Protein AF-A0A170WK73-F1 (afdb_monomer)

Foldseek 3Di:
DVVVVVVVLVVVLVVVCVPPLQVVLLCVLLVLLLVLLVLVLLVLLVCVLVLLVVLVHPDHSVVRSVVLVVLLVVLLVVLVVCCVPVPQPVLQVVLVVLSVVLVVQLVVVVVVVVVVPPCVVCSCSNVCSSSSNSSSCSNHSVCSSVVSLVVSHDPSCSVVSVVVSVVSSVVSNVD

Sequence (175 aa):
NEMNKDDGSKSSFARSLLKRNSLLSLTICLGLMTFQQLSGINIIIFYTGDLFKSAGSTLSPALATILVGTAQVVATLVSGVLIDKSGRKILLQTSALVMSLCLFLLGWYFYMQQKGSDLLAITLLPLVSVVLYIVVFAIGFGPIPWMMSGEILPPEIKGVGTGIAVALNWFLAFT

Secondary structure (DSSP, 8-state):
--HHHHHHHHHHHHHHHSSHHHHHHHHHHHHHHHHHHHTTHHHHHHTHHHHHHHTT--S-HHHHHHHHHHHHHHHHHHHHHHHHHH-HHHHHHHHHHHHHHHHHHHHHHHHHHHTT---GGGTHHHHHHHHHHHHHHHHTTTHHHHHHHHHHS-HHHHHHHHHHHHHHHHHHH--

Mean predicted aligned error: 8.51 Å

Organism: Triatoma infestans (NCBI:txid30076)

InterPro domains:
  IPR003663 Sugar/inositol transporter [PR00171] (36-46)
  IPR003663 Sugar/inositol transporter [PR00171] (127-148)
  IPR003663 Sugar/inositol transporter [PR00171] (150-162)
  IPR005828 Major facilitator, sugar transporter-like [PF00083] (5-174)
  IPR020846 Major facilitator superfamily domain [PS50850] (1-175)
  IPR036259 MFS transporter superfamily [G3DSA:1.20.1250.20] (3-175)
  IPR036259 MFS transporter superfamily [SSF103473] (15-174)
  IPR050549 Major Facilitator Superfamily Trehalose Transporter [PTHR48021] (7-174)

pLDDT: mean 80.41, std 10.81, range [43.22, 93.06]

R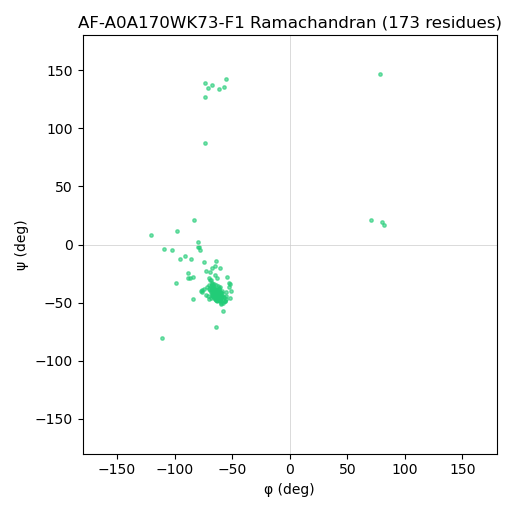adius of gyration: 20.74 Å; Cα contacts (8 Å, |Δi|>4): 142; chains: 1; bounding box: 48×39×63 Å

Structure (mmCIF, N/CA/C/O backbone):
data_AF-A0A170WK73-F1
#
_entry.id   AF-A0A170WK73-F1
#
loop_
_atom_site.group_PDB
_atom_site.id
_atom_site.type_symbol
_atom_site.label_atom_id
_atom_site.label_alt_id
_atom_site.label_comp_id
_atom_site.label_asym_id
_atom_site.label_entity_id
_atom_site.label_seq_id
_atom_site.pdbx_PDB_ins_code
_atom_site.Cartn_x
_atom_site.Cartn_y
_atom_site.Cartn_z
_atom_site.occupancy
_atom_site.B_iso_or_equiv
_atom_site.auth_seq_id
_atom_site.auth_comp_id
_atom_site.auth_asym_id
_atom_site.auth_atom_id
_atom_site.pdbx_PDB_model_num
ATOM 1 N N . ASN A 1 1 ? -21.143 27.746 34.674 1.00 47.62 1 ASN A N 1
ATOM 2 C CA . ASN A 1 1 ? -21.152 26.263 34.746 1.00 47.62 1 ASN A CA 1
ATOM 3 C C . ASN A 1 1 ? -20.869 25.555 33.416 1.00 47.62 1 ASN A C 1
ATOM 5 O O . ASN A 1 1 ? -21.021 24.342 33.357 1.00 47.62 1 ASN A O 1
ATOM 9 N N . GLU A 1 2 ? -20.380 26.244 32.378 1.00 44.56 2 GLU A N 1
ATOM 10 C CA . GLU A 1 2 ? -20.018 25.612 31.094 1.00 44.56 2 GLU A CA 1
ATOM 11 C C . GLU A 1 2 ? -18.562 25.107 31.055 1.00 44.56 2 GLU A C 1
ATOM 13 O O . GLU A 1 2 ? -18.285 24.113 30.392 1.00 44.56 2 GLU A O 1
ATOM 18 N N . MET A 1 3 ? -17.657 25.680 31.862 1.00 43.22 3 MET A N 1
ATOM 19 C CA . MET A 1 3 ? -16.248 25.245 31.945 1.00 43.22 3 MET A CA 1
ATOM 20 C C . MET A 1 3 ? -16.038 23.847 32.557 1.00 43.22 3 MET A C 1
ATOM 22 O O . MET A 1 3 ? -15.015 23.231 32.306 1.00 43.22 3 MET A O 1
ATOM 26 N N . ASN A 1 4 ? -17.000 23.302 33.312 1.00 44.94 4 ASN A N 1
ATOM 27 C CA . ASN A 1 4 ? -16.844 21.991 33.969 1.00 44.94 4 ASN A CA 1
ATOM 28 C C . ASN A 1 4 ? -17.337 20.809 33.101 1.00 44.94 4 ASN A C 1
ATOM 30 O O . ASN A 1 4 ? -17.121 19.648 33.437 1.00 44.94 4 ASN A O 1
ATOM 34 N N . LYS A 1 5 ? -18.018 21.089 31.976 1.00 48.75 5 LYS A N 1
ATOM 35 C CA . LYS A 1 5 ? -18.498 20.060 31.032 1.00 48.75 5 LYS A CA 1
ATOM 36 C C . LYS A 1 5 ? -17.428 19.678 29.999 1.00 48.75 5 LYS A C 1
ATOM 38 O O . LYS A 1 5 ? -17.409 18.536 29.542 1.00 48.75 5 LYS A O 1
ATOM 43 N N . ASP A 1 6 ? -16.533 20.609 29.669 1.00 51.00 6 ASP A N 1
ATOM 44 C CA . ASP A 1 6 ? -15.468 20.421 28.676 1.00 51.00 6 ASP A CA 1
ATOM 45 C C . ASP A 1 6 ? -14.303 19.566 29.220 1.00 51.00 6 ASP A C 1
ATOM 47 O O . ASP A 1 6 ? -13.845 18.644 28.546 1.00 51.00 6 ASP A O 1
ATOM 51 N N . ASP A 1 7 ? -13.908 19.748 30.486 1.00 52.16 7 ASP A N 1
ATOM 52 C CA . ASP A 1 7 ? -12.844 18.944 31.120 1.00 52.16 7 ASP A CA 1
ATOM 53 C C . ASP A 1 7 ? -13.239 17.470 31.334 1.00 52.16 7 ASP A C 1
ATOM 55 O O . ASP A 1 7 ? -12.422 16.552 31.179 1.00 52.16 7 ASP A O 1
ATOM 59 N N . GLY A 1 8 ? -14.519 17.202 31.612 1.00 52.41 8 GLY A N 1
ATOM 60 C CA . GLY A 1 8 ? -15.056 15.838 31.675 1.00 52.41 8 GLY A CA 1
ATOM 61 C C . GLY A 1 8 ? -15.064 15.138 30.309 1.00 52.41 8 GLY A C 1
ATOM 62 O O . GLY A 1 8 ? -14.734 13.955 30.212 1.00 52.41 8 GLY A O 1
ATOM 63 N N . SER A 1 9 ? -15.374 15.878 29.239 1.00 56.62 9 SER A N 1
ATOM 64 C CA . SER A 1 9 ? -15.376 15.372 27.860 1.00 56.62 9 SER A CA 1
ATOM 65 C C . SER A 1 9 ? -13.957 15.095 27.352 1.00 56.62 9 SER A C 1
ATOM 67 O O . SER A 1 9 ? -13.675 14.002 26.858 1.00 56.62 9 SER A O 1
ATOM 69 N N . LYS A 1 10 ? -13.024 16.034 27.561 1.00 55.56 10 LYS A N 1
ATOM 70 C CA . LYS A 1 10 ? -11.614 15.907 27.155 1.00 55.56 10 LYS A CA 1
ATOM 71 C C . LYS A 1 10 ? -10.882 14.800 27.910 1.00 55.56 10 LYS A C 1
ATOM 73 O O . LYS A 1 10 ? -10.132 14.044 27.295 1.00 55.56 10 LYS A O 1
ATOM 78 N N . SER A 1 11 ? -11.124 14.647 29.214 1.00 60.69 11 SER A N 1
ATOM 79 C CA . SER A 1 11 ? -10.521 13.561 30.000 1.00 60.69 11 SER A CA 1
ATOM 80 C C . SER A 1 11 ? -11.096 12.184 29.643 1.00 60.69 11 SER A C 1
ATOM 82 O O . SER A 1 11 ? -10.347 11.206 29.600 1.00 60.69 11 SER A O 1
ATOM 84 N N . SER A 1 12 ? -12.390 12.100 29.315 1.00 64.25 12 SER A N 1
ATOM 85 C CA . SER A 1 12 ? -13.032 10.880 28.808 1.00 64.25 12 SER A CA 1
ATOM 86 C C . SER A 1 12 ? -12.513 10.503 27.413 1.00 64.25 12 SER A C 1
ATOM 88 O O . SER A 1 12 ? -12.152 9.352 27.172 1.00 64.25 12 SER A O 1
ATOM 90 N N . PHE A 1 13 ? -12.357 11.489 26.525 1.00 65.19 13 PHE A N 1
ATOM 91 C CA . PHE A 1 13 ? -11.803 11.321 25.182 1.00 65.19 13 PHE A CA 1
ATOM 92 C C . PHE A 1 13 ? -10.325 10.898 25.200 1.00 65.19 13 PHE A C 1
ATOM 94 O O . PHE A 1 13 ? -9.955 9.921 24.550 1.00 65.19 13 PHE A O 1
ATOM 101 N N . ALA A 1 14 ? -9.484 11.561 26.004 1.00 64.88 14 ALA A N 1
ATOM 102 C CA . ALA A 1 14 ? -8.077 11.194 26.174 1.00 64.88 14 ALA A CA 1
ATOM 103 C C . ALA A 1 14 ? -7.918 9.781 26.762 1.00 64.88 14 ALA A C 1
ATOM 105 O O . ALA A 1 14 ? -7.067 9.009 26.318 1.00 64.88 14 ALA A O 1
ATOM 106 N N . ARG A 1 15 ? -8.784 9.390 27.707 1.00 64.69 15 ARG A N 1
ATOM 107 C CA . ARG A 1 15 ? -8.832 8.013 28.225 1.00 64.69 15 ARG A CA 1
ATOM 108 C C . ARG A 1 15 ? -9.309 7.016 27.171 1.00 64.69 15 ARG A C 1
ATOM 110 O O . ARG A 1 15 ? -8.773 5.914 27.123 1.00 64.69 15 ARG A O 1
ATOM 117 N N . SER A 1 16 ? -10.260 7.380 26.310 1.00 66.31 16 SER A N 1
ATOM 118 C CA . SER A 1 16 ? -10.705 6.534 25.194 1.00 66.31 16 SER A CA 1
ATOM 119 C C . SER A 1 16 ? -9.645 6.374 24.099 1.00 66.31 16 SER A C 1
ATOM 121 O O . SER A 1 16 ? -9.566 5.296 23.509 1.00 66.31 16 SER A O 1
ATOM 123 N N . LEU A 1 17 ? -8.780 7.371 23.880 1.00 67.19 17 LEU A N 1
ATOM 124 C CA . LEU A 1 17 ? -7.593 7.251 23.021 1.00 67.19 17 LEU A CA 1
ATOM 125 C C . LEU A 1 17 ? -6.534 6.317 23.620 1.00 67.19 17 LEU A C 1
ATOM 127 O O . LEU A 1 17 ? -5.965 5.504 22.901 1.00 67.19 17 LEU A O 1
ATOM 131 N N . LEU A 1 18 ? -6.309 6.394 24.935 1.00 70.69 18 LEU A N 1
ATOM 132 C CA . LEU A 1 18 ? -5.325 5.579 25.660 1.00 70.69 18 LEU A CA 1
ATOM 133 C C . LEU A 1 18 ? -5.808 4.155 25.984 1.00 70.69 18 LEU A C 1
ATOM 135 O O . LEU A 1 18 ? -5.052 3.354 26.539 1.00 70.69 18 LEU A O 1
ATOM 139 N N . LYS A 1 19 ? -7.052 3.796 25.636 1.00 79.62 19 LYS A N 1
ATOM 140 C CA . LYS A 1 19 ? -7.523 2.411 25.747 1.00 79.62 19 LYS A CA 1
ATOM 141 C C . LYS A 1 19 ? -6.670 1.512 24.857 1.00 79.62 19 LYS A C 1
ATOM 143 O O . LYS A 1 19 ? -6.467 1.786 23.677 1.00 79.62 19 LYS A O 1
ATOM 148 N N . ARG A 1 20 ? -6.248 0.372 25.407 1.00 76.00 20 ARG A N 1
ATOM 149 C CA . ARG A 1 20 ? -5.405 -0.616 24.715 1.00 76.00 20 ARG A CA 1
ATOM 150 C C . ARG A 1 20 ? -5.955 -1.016 23.338 1.00 76.00 20 ARG A C 1
ATOM 152 O O . ARG A 1 20 ? -5.186 -1.114 22.389 1.00 76.00 20 ARG A O 1
ATOM 159 N N . ASN A 1 21 ? -7.272 -1.180 23.208 1.00 77.94 21 ASN A N 1
ATOM 160 C CA . ASN A 1 21 ? -7.914 -1.526 21.934 1.00 77.94 21 ASN A CA 1
ATOM 161 C C . ASN A 1 21 ? -7.861 -0.382 20.908 1.00 77.94 21 ASN A C 1
ATOM 163 O O . ASN A 1 21 ? -7.617 -0.631 19.729 1.00 77.94 21 ASN A O 1
ATOM 167 N N . SER A 1 22 ? -8.048 0.862 21.353 1.00 80.19 22 SER A N 1
ATOM 168 C CA . SER A 1 22 ? -7.940 2.064 20.519 1.00 80.19 22 SER A CA 1
ATOM 169 C C . SER A 1 22 ? -6.513 2.261 20.013 1.00 80.19 22 SER A C 1
ATOM 171 O O . SER A 1 22 ? -6.312 2.497 18.825 1.00 80.19 22 SER A O 1
ATOM 173 N N . LEU A 1 23 ? -5.519 2.077 20.889 1.00 81.50 23 LEU A N 1
ATOM 174 C CA . LEU A 1 23 ? -4.103 2.152 20.530 1.00 81.50 23 LEU A CA 1
ATOM 175 C C . LEU A 1 23 ? -3.698 1.046 19.553 1.00 81.50 23 LEU A C 1
ATOM 177 O O . LEU A 1 23 ? -3.022 1.332 18.575 1.00 81.50 23 LEU A O 1
ATOM 181 N N . LEU A 1 24 ? -4.140 -0.199 19.760 1.00 86.44 24 LEU A N 1
ATOM 182 C CA . LEU A 1 24 ? -3.878 -1.293 18.814 1.00 86.44 24 LEU A CA 1
ATOM 183 C C . LEU A 1 24 ? -4.466 -0.999 17.429 1.00 86.44 24 LEU A C 1
ATOM 185 O O . LEU A 1 24 ? -3.786 -1.165 16.419 1.00 86.44 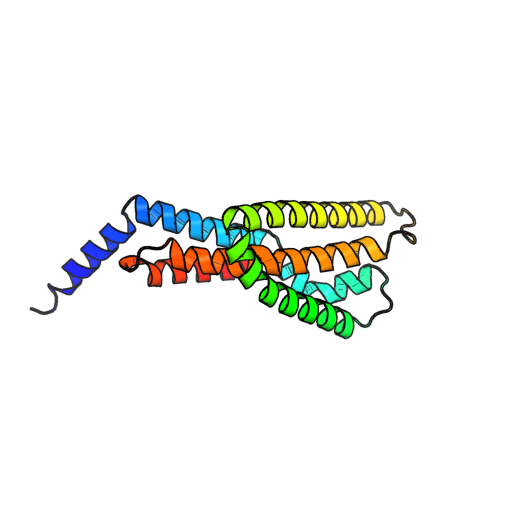24 LEU A O 1
ATOM 189 N N . SER A 1 25 ? -5.707 -0.515 17.390 1.00 85.38 25 SER A N 1
ATOM 190 C CA . SER A 1 25 ? -6.403 -0.143 16.154 1.00 85.38 25 SER A CA 1
ATOM 191 C C . SER A 1 25 ? -5.693 0.995 15.422 1.00 85.38 25 SER A C 1
ATOM 193 O O . SER A 1 25 ? -5.475 0.927 14.211 1.00 85.38 25 SER A O 1
ATOM 195 N N . LEU A 1 26 ? -5.272 2.018 16.171 1.00 86.12 26 LEU A N 1
ATOM 196 C CA . LEU A 1 26 ? -4.515 3.148 15.650 1.00 86.12 26 LEU A CA 1
ATOM 197 C C . LEU A 1 26 ? -3.154 2.697 15.110 1.00 86.12 26 LEU A C 1
ATOM 199 O O . LEU A 1 26 ? -2.813 3.041 13.985 1.00 86.12 26 LEU A O 1
ATOM 203 N N . THR A 1 27 ? -2.410 1.870 15.845 1.00 86.94 27 THR A N 1
ATOM 204 C CA . THR A 1 27 ? -1.113 1.342 15.398 1.00 86.94 27 THR A CA 1
ATOM 205 C C . THR A 1 27 ? -1.238 0.519 14.117 1.00 86.94 27 THR A C 1
ATOM 207 O O . THR A 1 27 ? -0.415 0.678 13.220 1.00 86.94 27 THR A O 1
ATOM 210 N N . ILE A 1 28 ? -2.272 -0.319 13.982 1.00 88.38 28 ILE A N 1
ATOM 211 C CA . ILE A 1 28 ? -2.517 -1.079 12.744 1.00 88.38 28 ILE A CA 1
ATOM 212 C C . ILE A 1 28 ? -2.811 -0.125 11.581 1.00 88.38 28 ILE A C 1
ATOM 214 O O . ILE A 1 28 ? -2.233 -0.275 10.508 1.00 88.38 28 ILE A O 1
ATOM 218 N N . CYS A 1 29 ? -3.668 0.877 11.792 1.00 87.31 29 CYS A N 1
ATOM 219 C CA . CYS A 1 29 ? -3.999 1.878 10.779 1.00 87.31 29 CYS A CA 1
ATOM 220 C C . CYS A 1 29 ? -2.764 2.675 10.326 1.00 87.31 29 CYS A C 1
ATOM 222 O O . CYS A 1 29 ? -2.516 2.808 9.128 1.00 87.31 29 CYS A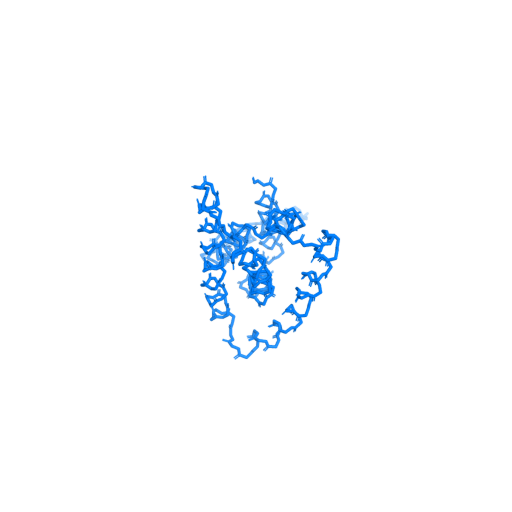 O 1
ATOM 224 N N . LEU A 1 30 ? -1.973 3.183 11.275 1.00 88.38 30 LEU A N 1
ATOM 225 C CA . LEU A 1 30 ? -0.747 3.932 10.993 1.00 88.38 30 LEU A CA 1
ATOM 226 C C . LEU A 1 30 ? 0.296 3.052 10.303 1.00 88.38 30 LEU A C 1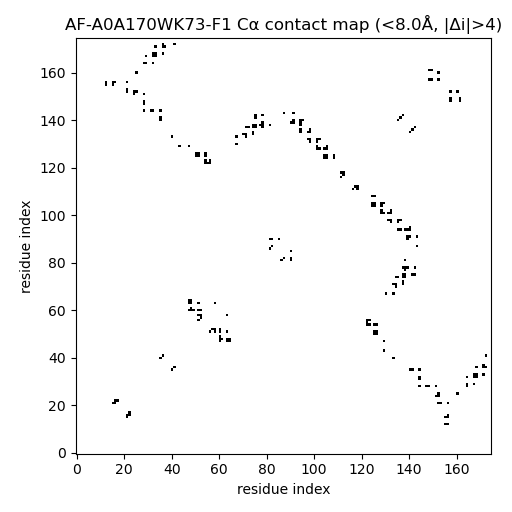
ATOM 228 O O . LEU A 1 30 ? 0.925 3.488 9.341 1.00 88.38 30 LEU A O 1
ATOM 232 N N . GLY A 1 31 ? 0.440 1.803 10.748 1.00 88.56 31 GLY A N 1
ATOM 233 C CA . GLY A 1 31 ? 1.324 0.825 10.125 1.00 88.56 31 GLY A CA 1
ATOM 234 C C . GLY A 1 31 ? 0.938 0.550 8.673 1.00 88.56 31 GLY A C 1
ATOM 235 O O . GLY A 1 31 ? 1.797 0.603 7.800 1.00 88.56 31 GLY A O 1
ATOM 236 N N . LEU A 1 32 ? -0.350 0.332 8.389 1.00 87.12 32 LEU A N 1
ATOM 237 C CA . LEU A 1 32 ? -0.844 0.109 7.027 1.00 87.12 32 LEU A CA 1
ATOM 238 C C . LEU A 1 32 ? -0.582 1.308 6.106 1.00 87.12 32 LEU A C 1
ATOM 240 O O . LEU A 1 32 ? -0.081 1.108 5.004 1.00 87.12 32 LEU A O 1
ATOM 244 N N . MET A 1 33 ? -0.858 2.535 6.562 1.00 88.12 33 MET A N 1
ATOM 245 C CA . MET A 1 33 ? -0.573 3.759 5.790 1.00 88.12 33 MET A CA 1
ATOM 246 C C . MET A 1 33 ? 0.929 3.950 5.558 1.00 88.12 33 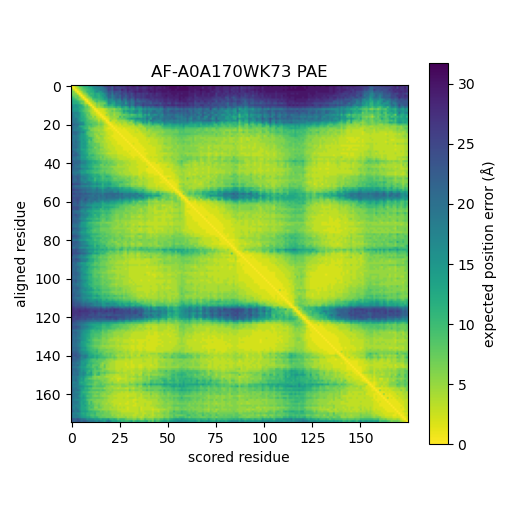MET A C 1
ATOM 248 O O . MET A 1 33 ? 1.363 4.313 4.468 1.00 88.12 33 MET A O 1
ATOM 252 N N . THR A 1 34 ? 1.743 3.641 6.568 1.00 87.56 34 THR A N 1
ATOM 253 C CA . THR A 1 34 ? 3.204 3.702 6.454 1.00 87.56 34 THR A CA 1
ATOM 254 C C . THR A 1 34 ? 3.715 2.707 5.416 1.00 87.56 34 THR A C 1
ATOM 256 O O . THR A 1 34 ? 4.464 3.089 4.523 1.00 87.56 34 THR A O 1
ATOM 259 N N . PHE A 1 35 ? 3.271 1.447 5.471 1.00 86.44 35 PHE A N 1
ATOM 260 C CA . PHE A 1 35 ? 3.634 0.439 4.471 1.00 86.44 35 PHE A CA 1
ATOM 261 C C . PHE A 1 35 ? 3.143 0.798 3.069 1.00 86.44 35 PHE A C 1
ATOM 263 O O . PHE A 1 35 ? 3.841 0.529 2.094 1.00 86.44 35 PHE A O 1
ATOM 270 N N . GLN A 1 36 ? 1.968 1.420 2.962 1.00 87.12 36 GLN A N 1
ATOM 271 C CA . GLN A 1 36 ? 1.449 1.901 1.690 1.00 87.12 36 GLN A CA 1
ATOM 272 C C . GLN A 1 36 ? 2.394 2.929 1.061 1.00 87.12 36 GLN A C 1
ATOM 274 O O . GLN A 1 36 ? 2.716 2.786 -0.116 1.00 87.12 36 GLN A O 1
ATOM 279 N N . GLN A 1 37 ? 2.896 3.908 1.819 1.00 86.94 37 GLN A N 1
ATOM 280 C CA . GLN A 1 37 ? 3.809 4.917 1.268 1.00 86.94 37 GLN A CA 1
ATOM 281 C C . GLN A 1 37 ? 5.229 4.405 1.058 1.00 86.94 37 GLN A C 1
ATOM 283 O O . GLN A 1 37 ? 5.812 4.643 0.001 1.00 86.94 37 GLN A O 1
ATOM 288 N N . LEU A 1 38 ? 5.754 3.611 1.995 1.00 84.81 38 LEU A N 1
ATOM 289 C CA . LEU A 1 38 ? 7.075 2.988 1.866 1.00 84.81 38 LEU A CA 1
ATOM 290 C C . LEU A 1 38 ? 7.168 1.990 0.705 1.00 84.81 38 LEU A C 1
ATOM 292 O O . LEU A 1 38 ? 8.270 1.630 0.303 1.00 84.81 38 LEU A O 1
ATOM 296 N N . SER A 1 39 ? 6.039 1.567 0.128 1.00 85.25 39 SER A N 1
ATOM 297 C CA . SER A 1 39 ? 6.036 0.806 -1.124 1.00 85.25 39 SER A CA 1
ATOM 298 C C . SER A 1 39 ? 6.662 1.581 -2.298 1.00 85.25 39 SER A C 1
ATOM 300 O O . SER A 1 39 ? 7.083 0.975 -3.278 1.00 85.25 39 SER A O 1
ATOM 302 N N . GLY A 1 40 ? 6.754 2.914 -2.207 1.00 84.25 40 GLY A N 1
ATOM 303 C CA . GLY A 1 40 ? 7.332 3.763 -3.250 1.00 84.25 40 GLY A CA 1
ATOM 304 C C . GLY A 1 40 ? 6.361 4.081 -4.388 1.00 84.25 40 GLY A C 1
ATOM 305 O O . GLY A 1 40 ? 6.785 4.524 -5.455 1.00 84.25 40 GLY A O 1
ATOM 306 N N . ILE A 1 41 ? 5.054 3.882 -4.181 1.00 85.12 41 ILE A N 1
ATOM 307 C CA . ILE A 1 41 ? 4.031 4.136 -5.204 1.00 85.12 41 ILE A CA 1
ATOM 308 C C . ILE A 1 41 ? 4.070 5.571 -5.752 1.00 85.12 41 ILE A C 1
ATOM 310 O O . ILE A 1 41 ? 3.960 5.742 -6.962 1.00 85.12 41 ILE A O 1
ATOM 314 N N . ASN A 1 42 ? 4.283 6.594 -4.914 1.00 85.75 42 ASN A N 1
ATOM 315 C CA . ASN A 1 42 ? 4.310 7.987 -5.386 1.00 85.75 42 ASN A CA 1
ATOM 316 C C . ASN A 1 42 ? 5.492 8.241 -6.321 1.00 85.75 42 ASN A C 1
ATOM 318 O O . ASN A 1 42 ? 5.328 8.892 -7.348 1.00 85.75 42 ASN A O 1
ATOM 322 N N . ILE A 1 43 ? 6.661 7.677 -6.000 1.00 84.88 43 ILE A N 1
ATOM 323 C CA . ILE A 1 43 ? 7.848 7.753 -6.858 1.00 84.88 43 ILE A CA 1
ATOM 324 C C . ILE A 1 43 ? 7.530 7.094 -8.199 1.00 84.88 43 ILE A C 1
ATOM 326 O O . ILE A 1 43 ? 7.758 7.684 -9.249 1.00 84.88 43 ILE A O 1
ATOM 330 N N . ILE A 1 44 ? 6.941 5.899 -8.177 1.00 85.00 44 ILE A N 1
ATOM 331 C CA . ILE A 1 44 ? 6.591 5.185 -9.404 1.00 85.00 44 ILE A CA 1
ATOM 332 C C . ILE A 1 44 ? 5.601 5.994 -10.242 1.00 85.00 44 ILE A C 1
ATOM 334 O O . ILE A 1 44 ? 5.845 6.167 -11.430 1.00 85.00 44 ILE A O 1
ATOM 338 N N . ILE A 1 45 ? 4.536 6.540 -9.652 1.00 83.69 45 ILE A N 1
ATOM 339 C CA . ILE A 1 45 ? 3.534 7.337 -10.375 1.00 83.69 45 ILE A CA 1
ATOM 340 C C . ILE A 1 45 ? 4.158 8.610 -10.964 1.00 83.69 45 ILE A C 1
ATOM 342 O O . ILE A 1 45 ? 3.967 8.882 -12.149 1.00 83.69 45 ILE A O 1
ATOM 346 N N . PHE A 1 46 ? 4.932 9.370 -10.183 1.00 84.00 46 PHE A N 1
ATOM 347 C CA . PHE A 1 46 ? 5.532 10.624 -10.653 1.00 84.00 46 PHE A CA 1
ATOM 348 C C . PHE A 1 46 ? 6.594 10.409 -11.731 1.00 84.00 46 PHE A C 1
ATOM 350 O O . PHE A 1 46 ? 6.640 11.169 -12.696 1.00 84.00 46 PHE A O 1
ATOM 357 N N . TYR A 1 47 ? 7.392 9.348 -11.616 1.00 83.25 47 TYR A N 1
ATOM 358 C CA . TYR A 1 47 ? 8.458 9.032 -12.566 1.00 83.25 47 TYR A CA 1
ATOM 359 C C . TYR A 1 47 ? 8.053 7.982 -13.608 1.00 83.25 47 TYR A C 1
ATOM 361 O O . TYR A 1 47 ? 8.908 7.504 -14.348 1.00 83.25 47 TYR A O 1
ATOM 369 N N . THR A 1 48 ? 6.766 7.622 -13.728 1.00 82.75 48 THR A N 1
ATOM 370 C CA . THR A 1 48 ? 6.303 6.615 -14.705 1.00 82.75 48 THR A CA 1
ATOM 371 C C . THR A 1 48 ? 6.739 6.989 -16.124 1.00 82.75 48 THR A C 1
ATOM 373 O O . THR A 1 48 ? 7.291 6.155 -16.838 1.00 82.75 48 THR A O 1
ATOM 376 N N . GLY A 1 49 ? 6.554 8.250 -16.529 1.00 79.62 49 GLY A N 1
ATOM 377 C CA . GLY A 1 49 ? 6.950 8.714 -17.862 1.00 79.62 49 GLY A CA 1
ATOM 378 C C . GLY A 1 49 ? 8.459 8.593 -18.119 1.00 79.62 49 GLY A C 1
ATOM 379 O O . GLY A 1 49 ? 8.870 8.129 -19.185 1.00 79.62 49 GLY A O 1
ATOM 380 N N . ASP A 1 50 ? 9.280 8.943 -17.128 1.00 81.00 50 ASP A N 1
ATOM 381 C CA . ASP A 1 50 ? 10.742 8.854 -17.212 1.00 81.00 50 ASP A CA 1
ATOM 382 C C . ASP A 1 50 ? 11.245 7.406 -17.176 1.00 81.00 50 ASP A C 1
ATOM 384 O O . ASP A 1 50 ? 12.183 7.063 -17.900 1.00 81.00 50 ASP A O 1
ATOM 388 N N . LEU A 1 51 ? 10.598 6.531 -16.400 1.00 78.50 51 LEU A N 1
ATOM 389 C CA . LEU A 1 51 ? 10.867 5.091 -16.373 1.00 78.50 51 LEU A CA 1
ATOM 390 C C . LEU A 1 51 ? 10.575 4.453 -17.734 1.00 78.50 51 LEU A C 1
ATOM 392 O O . LEU A 1 51 ? 11.392 3.686 -18.241 1.00 78.50 51 LEU A O 1
ATOM 396 N N . PHE A 1 52 ? 9.452 4.810 -18.362 1.00 77.88 52 PHE A N 1
ATOM 397 C CA . PHE A 1 52 ? 9.093 4.325 -19.698 1.00 77.88 52 PHE A CA 1
ATOM 398 C C . PHE A 1 52 ? 10.100 4.796 -20.753 1.00 77.88 52 PHE A C 1
ATOM 400 O O . PHE A 1 52 ? 10.534 4.009 -21.596 1.00 77.88 52 PHE A O 1
ATOM 407 N N . LYS A 1 53 ? 10.520 6.064 -20.683 1.00 77.88 53 LYS A N 1
ATOM 408 C CA . LYS A 1 53 ? 11.537 6.619 -21.581 1.00 77.88 53 LYS A CA 1
ATOM 409 C C . LYS A 1 53 ? 12.899 5.943 -21.387 1.00 77.88 53 LYS A C 1
ATOM 411 O O . LYS A 1 53 ? 13.544 5.576 -22.364 1.00 77.88 53 LYS A O 1
ATOM 416 N N . SER A 1 54 ? 13.309 5.722 -20.139 1.00 72.50 54 SER A N 1
ATOM 417 C CA . SER A 1 54 ? 14.582 5.067 -19.793 1.00 72.50 54 SER A CA 1
ATOM 418 C C . SER A 1 54 ? 14.607 3.576 -20.150 1.00 72.50 54 SER A C 1
ATOM 420 O O . SER A 1 54 ? 15.675 3.011 -20.372 1.00 72.50 54 SER A O 1
ATOM 422 N N . ALA A 1 55 ? 13.438 2.937 -20.251 1.00 68.75 55 ALA A N 1
ATOM 423 C CA . ALA A 1 55 ? 13.290 1.564 -20.730 1.00 68.75 55 ALA A CA 1
ATOM 424 C C . ALA A 1 55 ? 13.365 1.434 -22.268 1.00 68.75 55 ALA A C 1
ATOM 426 O O . ALA A 1 55 ? 13.307 0.325 -22.792 1.00 68.75 55 ALA A O 1
ATOM 427 N N . GLY A 1 56 ? 13.506 2.545 -23.002 1.00 67.00 56 GLY A N 1
ATOM 428 C CA . GLY A 1 56 ? 13.611 2.542 -24.464 1.00 67.00 56 GLY A CA 1
ATOM 429 C C . GLY A 1 56 ? 12.269 2.413 -25.188 1.00 67.00 56 GLY A C 1
ATOM 430 O O . GLY A 1 56 ? 12.241 2.049 -26.363 1.00 67.00 56 GLY A O 1
ATOM 431 N N . SER A 1 57 ? 11.148 2.700 -24.515 1.00 67.75 57 SER A N 1
ATOM 432 C CA . SER A 1 57 ? 9.837 2.688 -25.168 1.00 67.75 57 SER A CA 1
ATOM 433 C C . SER A 1 57 ? 9.733 3.822 -26.194 1.00 67.75 57 SER A C 1
ATOM 435 O O . SER A 1 57 ? 10.079 4.969 -25.912 1.00 67.75 57 SER A O 1
ATOM 437 N N . THR A 1 58 ? 9.174 3.516 -27.365 1.00 66.50 58 THR A N 1
ATOM 438 C CA . THR A 1 58 ? 8.862 4.499 -28.415 1.00 66.50 58 THR A CA 1
ATOM 439 C C . THR A 1 58 ? 7.586 5.301 -28.130 1.00 66.50 58 THR A C 1
ATOM 441 O O . THR A 1 58 ? 7.259 6.223 -28.878 1.00 66.50 58 THR A O 1
ATOM 444 N N . LEU A 1 59 ? 6.852 4.972 -27.059 1.00 68.12 59 LEU A N 1
ATOM 445 C CA . LEU A 1 59 ? 5.641 5.686 -26.658 1.00 68.12 59 LEU A CA 1
ATOM 446 C C . LEU A 1 59 ? 5.987 7.045 -26.044 1.00 68.12 59 LEU A C 1
ATOM 448 O O . LEU A 1 59 ? 6.894 7.167 -25.220 1.00 68.12 59 LEU A O 1
ATOM 452 N N . SER A 1 60 ? 5.196 8.061 -26.399 1.00 78.25 60 SER A N 1
ATOM 453 C CA . SER A 1 60 ? 5.236 9.362 -25.726 1.00 78.25 60 SER A CA 1
ATOM 454 C C . SER A 1 60 ? 4.966 9.185 -24.222 1.00 78.25 60 SER A C 1
ATOM 456 O O . SER A 1 60 ? 4.003 8.493 -23.872 1.00 78.25 60 SER A O 1
ATOM 458 N N . PRO A 1 61 ? 5.732 9.843 -23.327 1.00 75.69 61 PRO A N 1
ATOM 459 C CA . PRO A 1 61 ? 5.503 9.795 -21.881 1.00 75.69 61 PRO A CA 1
ATOM 460 C C . PRO A 1 61 ? 4.059 10.126 -21.483 1.00 75.69 61 PRO A C 1
ATOM 462 O O . PRO A 1 61 ? 3.515 9.528 -20.561 1.00 75.69 61 PRO A O 1
ATOM 465 N N . ALA A 1 62 ? 3.401 11.026 -22.222 1.00 80.06 62 ALA A N 1
ATOM 466 C CA . ALA A 1 62 ? 2.004 11.376 -21.978 1.00 80.06 62 ALA A CA 1
ATOM 467 C C . ALA A 1 62 ? 1.052 10.194 -22.236 1.00 80.06 62 ALA A C 1
ATOM 469 O O . ALA A 1 62 ? 0.175 9.919 -21.422 1.00 80.06 62 ALA A O 1
ATOM 470 N N . LEU A 1 63 ? 1.243 9.464 -23.341 1.00 80.25 63 LEU A N 1
ATOM 471 C CA . LEU A 1 63 ? 0.424 8.291 -23.672 1.00 80.25 63 LEU A CA 1
ATOM 472 C C . LEU A 1 63 ? 0.657 7.146 -22.682 1.00 80.25 63 LEU A C 1
ATOM 474 O O . LEU A 1 63 ? -0.297 6.483 -22.282 1.00 80.25 63 LEU A O 1
ATOM 478 N N . ALA A 1 64 ? 1.904 6.950 -22.251 1.00 76.50 64 ALA A N 1
ATOM 479 C CA . ALA A 1 64 ? 2.260 5.983 -21.218 1.00 76.50 64 ALA A CA 1
ATOM 480 C C . ALA A 1 64 ? 1.520 6.250 -19.899 1.00 76.50 64 ALA A C 1
ATOM 482 O O . ALA A 1 64 ? 0.857 5.359 -19.368 1.00 76.50 64 ALA A O 1
ATOM 483 N N . THR A 1 65 ? 1.562 7.491 -19.410 1.00 81.19 65 THR A N 1
ATOM 484 C CA . THR A 1 65 ? 0.859 7.889 -18.184 1.00 81.19 65 THR A CA 1
ATOM 485 C C . THR A 1 65 ? -0.657 7.742 -18.322 1.00 81.19 65 THR A C 1
ATOM 487 O O . THR A 1 65 ? -1.307 7.281 -17.387 1.00 81.19 65 THR A O 1
ATOM 490 N N . ILE A 1 66 ? -1.236 8.067 -19.485 1.00 85.38 66 ILE A N 1
ATOM 491 C CA . ILE A 1 66 ? -2.676 7.885 -19.739 1.00 85.38 66 ILE A CA 1
ATOM 492 C C . ILE A 1 66 ? -3.066 6.403 -19.686 1.00 85.38 66 ILE A C 1
ATOM 494 O O . ILE A 1 66 ? -4.068 6.065 -19.053 1.00 85.38 66 ILE A O 1
ATOM 498 N N . LEU A 1 67 ? -2.288 5.515 -20.315 1.00 83.31 67 LEU A N 1
ATOM 499 C CA . LEU A 1 67 ? -2.532 4.066 -20.302 1.00 83.31 67 LEU A CA 1
ATOM 500 C C . LEU A 1 67 ? -2.447 3.488 -18.887 1.00 83.31 67 LEU A C 1
ATOM 502 O O . LEU A 1 67 ? -3.309 2.716 -18.471 1.00 83.31 67 LEU A O 1
ATOM 506 N N . VAL A 1 68 ? -1.435 3.899 -18.126 1.00 84.50 68 VAL A N 1
ATOM 507 C CA . VAL A 1 68 ? -1.277 3.498 -16.726 1.00 84.50 68 VAL A CA 1
ATOM 508 C C . VAL A 1 68 ? -2.435 4.015 -15.878 1.00 84.50 68 VAL A C 1
ATOM 510 O O . VAL A 1 68 ? -3.024 3.248 -15.121 1.00 84.50 68 VAL A O 1
ATOM 513 N N . GLY A 1 69 ? -2.817 5.283 -16.040 1.00 86.69 69 GLY A N 1
ATOM 514 C CA . GLY A 1 69 ? -3.938 5.882 -15.320 1.00 86.69 69 GLY A CA 1
ATOM 515 C C . GLY A 1 69 ? -5.271 5.199 -15.633 1.00 86.69 69 GLY A C 1
ATOM 516 O O . GLY A 1 69 ? -6.049 4.919 -14.725 1.00 86.69 69 GLY A O 1
ATOM 517 N N . THR A 1 70 ? -5.526 4.853 -16.897 1.00 88.56 70 THR A N 1
ATOM 518 C CA . THR A 1 70 ? -6.735 4.098 -17.276 1.00 88.56 70 THR A CA 1
ATOM 519 C C . THR A 1 70 ? -6.724 2.683 -16.706 1.00 88.56 70 THR A C 1
ATOM 521 O O . THR A 1 70 ? -7.729 2.261 -16.133 1.00 88.56 70 THR A O 1
ATOM 524 N N . ALA A 1 71 ? -5.595 1.973 -16.780 1.00 88.00 71 ALA A N 1
ATOM 525 C CA . ALA A 1 71 ? -5.448 0.658 -16.158 1.00 88.00 71 ALA A CA 1
ATOM 526 C C . ALA A 1 71 ? -5.671 0.723 -14.638 1.00 88.00 71 ALA A C 1
ATOM 528 O O . ALA A 1 71 ? -6.370 -0.122 -14.083 1.00 88.00 71 ALA A O 1
ATOM 529 N N . GLN A 1 72 ? -5.145 1.757 -13.979 1.00 88.88 72 GLN A N 1
ATOM 530 C CA . GLN A 1 72 ? -5.335 2.006 -12.555 1.00 88.88 72 GLN A CA 1
ATOM 531 C C . GLN A 1 72 ? -6.813 2.224 -12.210 1.00 88.88 72 GLN A C 1
ATOM 533 O O . GLN A 1 72 ? -7.312 1.599 -11.279 1.00 88.88 72 GLN A O 1
ATOM 538 N N . VAL A 1 73 ? -7.535 3.056 -12.969 1.00 90.12 73 VAL A N 1
ATOM 539 C CA . VAL A 1 73 ? -8.970 3.301 -12.741 1.00 90.12 73 VAL A CA 1
ATOM 540 C C . VAL A 1 73 ? -9.775 2.008 -12.874 1.00 90.12 73 VAL A C 1
ATOM 542 O O . VAL A 1 73 ? -10.570 1.685 -11.991 1.00 90.12 73 VAL A O 1
ATOM 545 N N . VAL A 1 74 ? -9.543 1.231 -13.935 1.00 91.31 74 VAL A N 1
ATOM 546 C CA . VAL A 1 74 ? -10.216 -0.063 -14.137 1.00 91.31 74 VAL A CA 1
ATOM 547 C C . VAL A 1 74 ? -9.896 -1.027 -12.992 1.00 91.31 74 VAL A C 1
ATOM 549 O O . VAL A 1 74 ? -10.797 -1.663 -12.446 1.00 91.31 74 VAL A O 1
ATOM 552 N N . ALA A 1 75 ? -8.631 -1.096 -12.581 1.00 89.00 75 ALA A N 1
ATOM 553 C CA . ALA A 1 75 ? -8.178 -1.929 -11.475 1.00 89.00 75 ALA A CA 1
ATOM 554 C C . ALA A 1 75 ? -8.845 -1.544 -10.142 1.00 89.00 75 ALA A C 1
ATOM 556 O O . ALA A 1 75 ? -9.285 -2.419 -9.396 1.00 89.00 75 ALA A O 1
ATOM 557 N N . THR A 1 76 ? -8.999 -0.247 -9.865 1.00 88.25 76 THR A N 1
ATOM 558 C CA . THR A 1 76 ? -9.711 0.244 -8.679 1.00 88.25 76 THR A CA 1
ATOM 559 C C . THR A 1 76 ? -11.201 -0.109 -8.709 1.00 88.25 76 THR A C 1
ATOM 561 O O . THR A 1 76 ? -11.746 -0.485 -7.675 1.00 88.25 76 THR A O 1
ATOM 564 N N . LEU A 1 77 ? -11.866 -0.066 -9.869 1.00 89.12 77 LEU A N 1
ATOM 565 C CA . LEU A 1 77 ? -13.269 -0.497 -9.983 1.00 89.12 77 LEU A CA 1
ATOM 566 C C . LEU A 1 77 ? -13.429 -1.995 -9.693 1.00 89.12 77 LEU A C 1
ATOM 568 O O . LEU A 1 77 ? -14.348 -2.405 -8.985 1.00 89.12 77 LEU A O 1
ATOM 572 N N . VAL A 1 78 ? -12.504 -2.811 -10.202 1.00 88.56 78 VAL A N 1
ATOM 573 C CA . VAL A 1 78 ? -12.479 -4.258 -9.948 1.00 88.56 78 VAL A CA 1
ATOM 574 C C . VAL A 1 78 ? -12.158 -4.569 -8.481 1.00 88.56 78 VAL A C 1
ATOM 576 O O . VAL A 1 78 ? -12.691 -5.538 -7.938 1.00 88.56 78 VAL A O 1
ATOM 579 N N . SER A 1 79 ? -11.340 -3.739 -7.824 1.00 88.25 79 SER A N 1
ATOM 580 C CA . SER A 1 79 ? -10.948 -3.905 -6.421 1.00 88.25 79 SER A CA 1
ATOM 581 C C . SER A 1 79 ? -12.145 -4.087 -5.494 1.00 88.25 79 SER A C 1
ATOM 583 O O . SER A 1 79 ? -12.140 -5.022 -4.701 1.00 88.25 79 SER A O 1
ATOM 585 N N . GLY A 1 80 ? -13.192 -3.264 -5.629 1.00 84.56 80 GLY A N 1
ATOM 586 C CA . GLY A 1 80 ? -14.367 -3.340 -4.752 1.00 84.56 80 GLY A CA 1
ATOM 587 C C . GLY A 1 80 ? -15.008 -4.730 -4.760 1.00 84.56 80 GLY A C 1
ATOM 588 O O . GLY A 1 80 ? -15.183 -5.346 -3.713 1.00 84.56 80 GLY A O 1
ATOM 589 N N . VAL A 1 81 ? -15.233 -5.288 -5.953 1.00 86.44 81 VAL A N 1
ATOM 590 C CA . VAL A 1 81 ? -15.792 -6.642 -6.114 1.00 86.44 81 VAL A CA 1
ATOM 591 C C . VAL A 1 81 ? -14.834 -7.719 -5.590 1.00 86.44 81 VAL A C 1
ATOM 593 O O . VAL A 1 81 ? -15.266 -8.723 -5.020 1.00 86.44 81 VAL A O 1
ATOM 596 N N . LEU A 1 82 ? -13.525 -7.537 -5.789 1.00 85.94 82 LEU A N 1
ATOM 597 C CA . LEU A 1 82 ? -12.503 -8.485 -5.340 1.00 85.94 82 LEU A CA 1
ATOM 598 C C . LEU A 1 82 ? -12.349 -8.508 -3.817 1.00 85.94 82 LEU A C 1
ATOM 600 O O . LEU A 1 82 ? -12.152 -9.578 -3.241 1.00 85.94 82 LEU A O 1
ATOM 604 N N . ILE A 1 83 ? -12.446 -7.349 -3.171 1.00 86.56 83 ILE A N 1
ATOM 605 C CA . ILE A 1 83 ? -12.389 -7.194 -1.717 1.00 86.56 83 ILE A CA 1
ATOM 606 C C . ILE A 1 83 ? -13.534 -7.966 -1.064 1.00 86.56 83 ILE A C 1
ATOM 608 O O . ILE A 1 83 ? -13.291 -8.725 -0.121 1.00 86.56 83 ILE A O 1
ATOM 612 N N . ASP A 1 84 ? -14.747 -7.812 -1.598 1.00 85.06 84 ASP A N 1
ATOM 613 C CA . ASP A 1 84 ? -15.947 -8.455 -1.063 1.00 85.06 84 ASP A CA 1
ATOM 614 C C . ASP A 1 84 ? -15.895 -9.982 -1.206 1.00 85.06 84 ASP A C 1
ATOM 616 O O . ASP A 1 84 ? -16.368 -10.707 -0.331 1.00 85.06 84 ASP A O 1
ATOM 620 N N . LYS A 1 85 ? -15.282 -10.494 -2.284 1.00 86.00 85 LYS A N 1
ATOM 621 C CA . LYS A 1 85 ? -15.171 -11.940 -2.539 1.00 86.00 85 LYS A CA 1
ATOM 622 C C . LYS A 1 85 ? -14.003 -12.620 -1.826 1.00 86.00 85 LYS A C 1
ATOM 624 O O . LYS A 1 85 ? -14.176 -13.704 -1.278 1.00 86.00 85 LYS A O 1
ATOM 629 N N . SER A 1 86 ? -12.811 -12.031 -1.880 1.00 82.56 86 SER A N 1
ATOM 630 C CA . SER A 1 86 ? -11.561 -12.683 -1.450 1.00 82.56 86 SER A CA 1
ATOM 631 C C . SER A 1 86 ? -11.164 -12.341 -0.015 1.00 82.56 86 SER A C 1
ATOM 633 O O . SER A 1 86 ? -10.275 -12.974 0.557 1.00 82.56 86 SER A O 1
ATOM 635 N N . GLY A 1 87 ? -11.808 -11.337 0.580 1.00 83.12 87 GLY A N 1
ATOM 636 C CA . GLY A 1 87 ? -11.474 -10.844 1.903 1.00 83.12 87 GLY A CA 1
ATOM 637 C C . GLY A 1 87 ? -10.236 -9.941 1.910 1.00 83.12 87 GLY A C 1
ATOM 638 O O . GLY A 1 87 ? -9.256 -10.112 1.183 1.00 83.12 87 GLY A O 1
ATOM 639 N N . ARG A 1 88 ? -10.274 -8.961 2.812 1.00 83.62 88 ARG A N 1
ATOM 640 C CA . ARG A 1 88 ? -9.343 -7.822 2.874 1.00 83.62 88 ARG A CA 1
ATOM 641 C C . ARG A 1 88 ? -7.901 -8.255 3.144 1.00 83.62 88 ARG A C 1
ATOM 643 O O . ARG A 1 88 ? -6.981 -7.793 2.484 1.00 83.62 88 ARG A O 1
ATOM 650 N N . LYS A 1 89 ? -7.696 -9.163 4.106 1.00 84.25 89 LYS A N 1
ATOM 651 C CA . LYS A 1 89 ? -6.360 -9.597 4.554 1.00 84.25 89 LYS A CA 1
ATOM 652 C C . LYS A 1 89 ? -5.614 -10.394 3.484 1.00 84.25 89 LYS A C 1
ATOM 654 O O . LYS A 1 89 ? -4.430 -10.149 3.273 1.00 84.25 89 LYS A O 1
ATOM 659 N N . ILE A 1 90 ? -6.307 -11.321 2.819 1.00 86.62 90 ILE A N 1
ATOM 660 C CA . ILE A 1 90 ? -5.717 -12.150 1.763 1.00 86.62 90 ILE A CA 1
ATOM 661 C C . ILE A 1 90 ? -5.311 -11.251 0.601 1.00 86.62 90 ILE A C 1
ATOM 663 O O . ILE A 1 90 ? -4.162 -11.311 0.177 1.00 86.62 90 ILE A O 1
ATOM 667 N N . LEU A 1 91 ? -6.201 -10.349 0.171 1.00 86.94 91 LEU A N 1
ATOM 668 C CA . LEU A 1 91 ? -5.921 -9.441 -0.938 1.00 86.94 91 LEU A CA 1
ATOM 669 C C . LEU A 1 91 ? -4.723 -8.518 -0.656 1.00 86.94 91 LEU A C 1
ATOM 671 O O . LEU A 1 91 ? -3.911 -8.267 -1.545 1.00 86.94 91 LEU A O 1
ATOM 675 N N . LEU A 1 92 ? -4.571 -8.057 0.589 1.00 86.19 92 LEU A N 1
ATOM 676 C CA . LEU A 1 92 ? -3.433 -7.242 1.025 1.00 86.19 92 LEU A CA 1
ATOM 677 C C . LEU A 1 92 ? -2.118 -8.040 0.968 1.00 86.19 92 LEU A C 1
ATOM 679 O O . LEU A 1 92 ? -1.128 -7.564 0.417 1.00 86.19 92 LEU A O 1
ATOM 683 N N . GLN A 1 93 ? -2.115 -9.279 1.470 1.00 88.12 93 GLN A N 1
ATOM 684 C CA . GLN A 1 93 ? -0.933 -10.149 1.457 1.00 88.12 93 GLN A CA 1
ATOM 685 C C . GLN A 1 93 ? -0.534 -10.575 0.040 1.00 88.12 93 GLN A C 1
ATOM 687 O O . GLN A 1 93 ? 0.644 -10.511 -0.306 1.00 88.12 93 GLN A O 1
ATOM 692 N N . THR A 1 94 ? -1.493 -10.966 -0.803 1.00 89.88 94 THR A N 1
ATOM 693 C CA . THR A 1 94 ? -1.210 -11.345 -2.194 1.00 89.88 94 THR A CA 1
ATOM 694 C C . THR A 1 94 ? -0.692 -10.156 -2.992 1.00 89.88 94 THR A C 1
ATOM 696 O O . THR A 1 94 ? 0.263 -10.303 -3.751 1.00 89.88 94 THR A O 1
ATOM 699 N N . SER A 1 95 ? -1.263 -8.966 -2.781 1.00 89.75 95 SER A N 1
ATOM 700 C CA . SER A 1 95 ? -0.794 -7.747 -3.445 1.00 89.75 95 SER A CA 1
ATOM 701 C C . SER A 1 95 ? 0.624 -7.385 -3.007 1.00 89.75 95 SER A C 1
ATOM 703 O O . SER A 1 95 ? 1.451 -7.088 -3.861 1.00 89.75 95 SER A O 1
ATOM 705 N N . ALA A 1 96 ? 0.945 -7.505 -1.711 1.00 88.69 96 ALA A N 1
ATOM 706 C CA . ALA A 1 96 ? 2.302 -7.281 -1.203 1.00 88.69 96 ALA A CA 1
ATOM 707 C C . ALA A 1 96 ? 3.328 -8.204 -1.877 1.00 88.69 96 ALA A C 1
ATOM 709 O O . ALA A 1 96 ? 4.396 -7.749 -2.284 1.00 88.69 96 ALA A O 1
ATOM 710 N N . LEU A 1 97 ? 3.001 -9.493 -2.016 1.00 92.69 97 LEU A N 1
ATOM 711 C CA . LEU A 1 97 ? 3.885 -10.480 -2.639 1.00 92.69 97 LEU A CA 1
ATOM 712 C C . LEU A 1 97 ? 4.139 -10.163 -4.114 1.00 92.69 97 LEU A C 1
ATOM 714 O O . LEU A 1 97 ? 5.288 -10.148 -4.554 1.00 92.69 97 LEU A O 1
ATOM 718 N N . VAL A 1 98 ? 3.080 -9.869 -4.870 1.00 92.38 98 VAL A N 1
ATOM 719 C CA . VAL A 1 98 ? 3.207 -9.557 -6.299 1.00 92.38 98 VAL A CA 1
ATOM 720 C C . VAL A 1 98 ? 3.936 -8.227 -6.505 1.00 92.38 98 VAL A C 1
ATOM 722 O O . VAL A 1 98 ? 4.815 -8.143 -7.360 1.00 92.38 98 VAL A O 1
ATOM 725 N N . MET A 1 99 ? 3.651 -7.208 -5.691 1.00 90.62 99 MET A N 1
ATOM 726 C CA . MET A 1 99 ? 4.365 -5.929 -5.728 1.00 90.62 99 MET A CA 1
ATOM 727 C C . MET A 1 99 ? 5.853 -6.091 -5.402 1.00 90.62 99 MET A C 1
ATOM 729 O O . MET A 1 99 ? 6.694 -5.535 -6.106 1.00 90.62 99 MET A O 1
ATOM 733 N N . SER A 1 100 ? 6.190 -6.884 -4.381 1.00 91.38 100 SER A N 1
ATOM 734 C CA . SER A 1 100 ? 7.579 -7.184 -4.021 1.00 91.38 100 SER A CA 1
ATOM 735 C C . SER A 1 100 ? 8.318 -7.878 -5.166 1.00 91.38 100 SER A C 1
ATOM 737 O O . SER A 1 100 ? 9.441 -7.490 -5.487 1.00 91.38 100 SER A O 1
ATOM 739 N N . LEU A 1 101 ? 7.669 -8.832 -5.842 1.00 93.06 101 LEU A N 1
ATOM 740 C CA . LEU A 1 101 ? 8.229 -9.488 -7.021 1.00 93.06 101 LEU A CA 1
ATOM 741 C C . LEU A 1 101 ? 8.457 -8.497 -8.174 1.00 93.06 101 LEU A C 1
ATOM 743 O O . LEU A 1 101 ? 9.517 -8.523 -8.793 1.00 93.06 101 LEU A O 1
ATOM 747 N N . CYS A 1 102 ? 7.507 -7.595 -8.438 1.00 90.38 102 CYS A N 1
ATOM 748 C CA . CYS A 1 102 ? 7.648 -6.575 -9.483 1.00 90.38 102 CYS A CA 1
ATOM 749 C C . CYS A 1 102 ? 8.823 -5.628 -9.203 1.00 90.38 102 CYS A C 1
ATOM 751 O O . CYS A 1 102 ? 9.617 -5.349 -10.100 1.00 90.38 102 CYS A O 1
ATOM 753 N N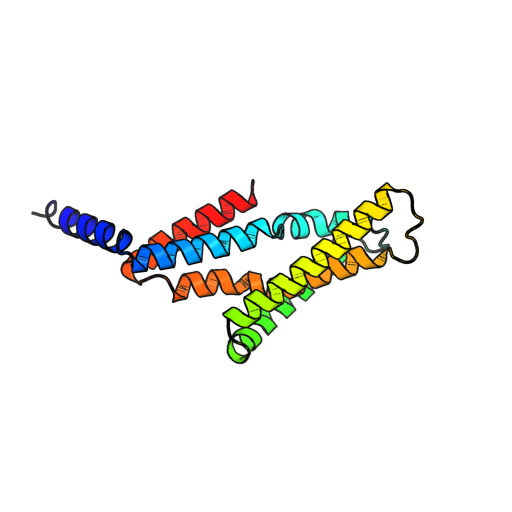 . LEU A 1 103 ? 8.968 -5.168 -7.955 1.00 87.75 103 LEU A N 1
ATOM 754 C CA . LEU A 1 103 ? 10.088 -4.319 -7.543 1.00 87.75 103 LEU A CA 1
ATOM 755 C C . LEU A 1 103 ? 11.425 -5.061 -7.614 1.00 87.75 103 LEU A C 1
ATOM 757 O O . LEU A 1 103 ? 12.421 -4.482 -8.042 1.00 87.75 103 LEU A O 1
ATOM 761 N N . PHE A 1 104 ? 11.451 -6.344 -7.248 1.00 90.56 104 PHE A N 1
ATOM 762 C CA . PHE A 1 104 ? 12.646 -7.174 -7.366 1.00 90.56 104 PHE A CA 1
ATOM 763 C C . PHE A 1 104 ? 13.086 -7.328 -8.828 1.00 90.56 104 PHE A C 1
ATOM 765 O O . PHE A 1 104 ? 14.260 -7.134 -9.137 1.00 90.56 104 PHE A O 1
ATOM 772 N N . LEU A 1 105 ? 12.148 -7.607 -9.741 1.00 88.38 105 LEU A N 1
ATOM 773 C CA . LEU A 1 105 ? 12.418 -7.692 -11.181 1.00 88.38 105 LEU A CA 1
ATOM 774 C C . LEU A 1 105 ? 12.911 -6.358 -11.751 1.00 88.38 105 LEU A C 1
ATOM 776 O O . LEU A 1 105 ? 13.874 -6.334 -12.519 1.00 88.38 105 LEU A O 1
ATOM 780 N N . LEU A 1 106 ? 12.290 -5.249 -11.344 1.00 85.31 106 LEU A N 1
ATOM 781 C CA . LEU A 1 106 ? 12.686 -3.908 -11.765 1.00 85.31 106 LEU A CA 1
ATOM 782 C C . LEU A 1 106 ? 14.095 -3.547 -11.263 1.00 85.31 106 LEU A C 1
ATOM 784 O O . LEU A 1 106 ? 14.923 -3.062 -12.032 1.00 85.31 106 LEU A O 1
ATOM 788 N N . GLY A 1 107 ? 14.396 -3.835 -9.994 1.00 86.56 107 GLY A N 1
ATOM 789 C CA . GLY A 1 107 ? 15.720 -3.623 -9.406 1.00 86.56 107 GLY A CA 1
ATOM 790 C C . GLY A 1 107 ? 16.797 -4.493 -10.055 1.00 86.56 107 GLY A C 1
ATOM 791 O O . GLY A 1 107 ? 17.888 -4.007 -10.353 1.00 86.56 107 GLY A O 1
ATOM 792 N N . TRP A 1 108 ? 16.480 -5.757 -10.347 1.00 86.56 108 TRP A N 1
ATOM 793 C CA . TRP A 1 108 ? 17.375 -6.661 -11.068 1.00 86.56 108 TRP A CA 1
ATOM 794 C C . TRP A 1 108 ? 17.694 -6.164 -12.479 1.00 86.56 108 TRP A C 1
ATOM 796 O O . TRP A 1 108 ? 18.854 -6.188 -12.895 1.00 86.56 108 TRP A O 1
ATOM 806 N N . TYR A 1 109 ? 16.687 -5.659 -13.195 1.00 84.06 109 TYR A N 1
ATOM 807 C CA . TYR A 1 109 ? 16.880 -5.068 -14.515 1.00 84.06 109 TYR A CA 1
ATOM 808 C C . TYR A 1 109 ? 17.840 -3.874 -14.467 1.00 84.06 109 TYR A C 1
ATOM 810 O O . TYR A 1 109 ? 18.819 -3.846 -15.213 1.00 84.06 109 TYR A O 1
ATOM 818 N N . PHE A 1 110 ? 17.612 -2.915 -13.563 1.00 80.25 110 PHE A N 1
ATOM 819 C CA . P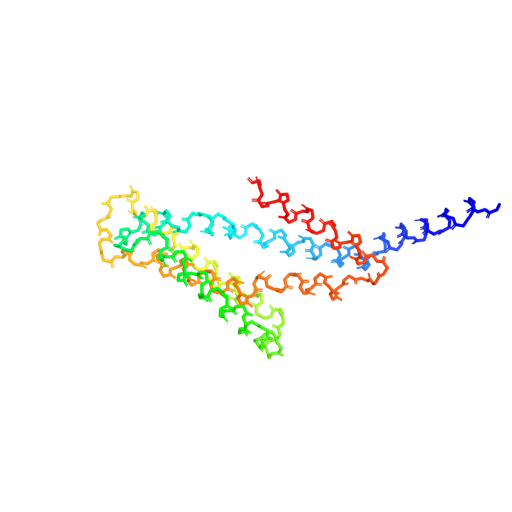HE A 1 110 ? 18.490 -1.748 -13.438 1.00 80.25 110 PHE A CA 1
ATOM 820 C C . PHE A 1 110 ? 19.910 -2.125 -12.998 1.00 80.25 110 PHE A C 1
ATOM 822 O O . PHE A 1 110 ? 20.878 -1.534 -13.475 1.00 80.25 110 PHE A O 1
ATOM 829 N N . TYR A 1 111 ? 20.060 -3.147 -12.151 1.00 84.56 111 TYR A N 1
ATOM 830 C CA . TYR A 1 111 ? 21.368 -3.677 -11.768 1.00 84.56 111 TYR A CA 1
ATOM 831 C C . TYR A 1 111 ? 22.136 -4.261 -12.965 1.00 84.56 111 TYR A C 1
ATOM 833 O O . TYR A 1 111 ? 23.329 -4.002 -13.130 1.00 84.56 111 TYR A O 1
ATOM 841 N N . MET A 1 112 ? 21.453 -5.016 -13.829 1.00 81.69 112 MET A N 1
ATOM 842 C CA . MET A 1 112 ? 22.040 -5.557 -15.058 1.00 81.69 112 MET A CA 1
ATOM 843 C C . MET A 1 112 ? 22.367 -4.466 -16.082 1.00 81.69 112 MET A C 1
ATOM 845 O O . MET A 1 112 ? 23.398 -4.544 -16.752 1.00 81.69 112 MET A O 1
ATOM 849 N N . GLN A 1 113 ? 21.536 -3.423 -16.164 1.00 76.81 113 GLN A N 1
ATOM 850 C CA . GLN A 1 113 ? 21.757 -2.285 -17.056 1.00 76.81 113 GLN A CA 1
ATOM 851 C C . GLN A 1 113 ? 23.037 -1.527 -16.686 1.00 76.81 113 GLN A C 1
ATOM 853 O O . GLN A 1 113 ? 23.832 -1.201 -17.564 1.00 76.81 113 GLN A O 1
ATOM 858 N N . GLN A 1 114 ? 23.298 -1.321 -15.390 1.00 76.44 114 GLN A N 1
ATOM 859 C CA . GLN A 1 114 ? 24.534 -0.680 -14.922 1.00 76.44 114 GLN A CA 1
ATOM 860 C C . GLN A 1 114 ? 25.799 -1.494 -15.227 1.00 76.44 114 GLN A C 1
ATOM 862 O O . GLN A 1 114 ? 26.874 -0.921 -15.382 1.00 76.44 114 GLN A O 1
ATOM 867 N N . LYS A 1 115 ? 25.689 -2.823 -15.348 1.00 79.94 115 LYS A N 1
ATOM 868 C CA . LYS A 1 115 ? 26.810 -3.698 -15.725 1.00 79.94 115 LYS A CA 1
ATOM 869 C C . LYS A 1 115 ? 27.110 -3.715 -17.228 1.00 79.94 115 LYS A C 1
ATOM 871 O O . LYS A 1 115 ? 27.990 -4.460 -17.647 1.00 79.94 115 LYS A O 1
ATOM 876 N N . GLY A 1 116 ? 26.395 -2.928 -18.035 1.00 68.50 116 GLY A N 1
ATOM 877 C CA . GLY A 1 116 ? 26.629 -2.831 -19.478 1.00 68.50 116 GLY A CA 1
ATOM 878 C C . GLY A 1 116 ? 26.223 -4.083 -20.258 1.00 68.50 116 GLY A C 1
ATOM 879 O O . GLY A 1 116 ? 26.720 -4.303 -21.357 1.00 68.50 116 GLY A O 1
ATOM 880 N N . SER A 1 117 ? 25.347 -4.924 -19.693 1.00 67.38 117 SER A N 1
ATOM 881 C CA . SER A 1 117 ? 24.769 -6.050 -20.434 1.00 67.38 117 SER A CA 1
ATOM 882 C C . SER A 1 117 ? 23.792 -5.524 -21.484 1.00 67.38 117 SER A C 1
ATOM 884 O O . SER A 1 117 ? 22.969 -4.659 -21.182 1.00 67.38 117 SER A O 1
ATOM 886 N N . ASP A 1 118 ? 23.872 -6.050 -22.705 1.00 59.78 118 ASP A N 1
ATOM 887 C CA . ASP A 1 118 ? 23.022 -5.630 -23.819 1.00 59.78 118 ASP A CA 1
ATOM 888 C C . ASP A 1 118 ? 21.592 -6.172 -23.615 1.00 59.78 118 ASP A C 1
ATOM 890 O O . ASP A 1 118 ? 21.236 -7.284 -24.003 1.00 59.78 118 ASP A O 1
ATOM 894 N N . LEU A 1 119 ? 20.774 -5.408 -22.887 1.00 63.34 119 LEU A N 1
ATOM 895 C CA . LEU A 1 119 ? 19.428 -5.788 -22.435 1.00 63.34 119 LEU A CA 1
ATOM 896 C C . LEU A 1 119 ? 18.342 -5.563 -23.500 1.00 63.34 119 LEU A C 1
ATOM 898 O O . LEU A 1 119 ? 17.162 -5.484 -23.159 1.00 63.34 119 LEU A O 1
ATOM 902 N N . LEU A 1 120 ? 18.702 -5.484 -24.786 1.00 57.06 120 LEU A N 1
ATOM 903 C CA . LEU A 1 120 ? 17.763 -5.228 -25.888 1.00 57.06 120 LEU A CA 1
ATOM 904 C C . LEU A 1 120 ? 16.565 -6.194 -25.910 1.00 57.06 120 LEU A C 1
ATOM 906 O O . LEU A 1 120 ? 15.455 -5.778 -26.237 1.00 57.06 120 LEU A O 1
ATOM 910 N N . ALA A 1 121 ? 16.757 -7.449 -25.489 1.00 59.66 121 ALA A N 1
ATOM 911 C CA . ALA A 1 121 ? 15.688 -8.448 -25.394 1.00 59.66 121 ALA A CA 1
ATOM 912 C C . ALA A 1 121 ? 14.721 -8.236 -24.206 1.00 59.66 121 ALA A C 1
ATOM 914 O O . ALA A 1 121 ? 13.652 -8.839 -24.171 1.00 59.66 121 ALA A O 1
ATOM 915 N N . ILE A 1 122 ? 15.088 -7.406 -23.223 1.00 64.56 122 ILE A N 1
ATOM 916 C CA . ILE A 1 122 ? 14.406 -7.270 -21.923 1.00 64.56 122 ILE A CA 1
ATOM 917 C C . ILE A 1 122 ? 13.899 -5.829 -21.693 1.00 64.56 122 ILE A C 1
ATOM 919 O O . ILE A 1 122 ? 13.384 -5.508 -20.627 1.00 64.56 122 ILE A O 1
ATOM 923 N N . THR A 1 123 ? 13.971 -4.957 -22.700 1.00 69.00 123 THR A N 1
ATOM 924 C CA . THR A 1 123 ? 13.527 -3.544 -22.653 1.00 69.00 123 THR A CA 1
ATOM 925 C C . THR A 1 123 ? 12.073 -3.358 -22.204 1.00 69.00 123 THR A C 1
ATOM 927 O O . THR A 1 123 ? 11.731 -2.352 -21.589 1.00 69.00 123 THR A O 1
ATOM 930 N N . LEU A 1 124 ? 11.208 -4.351 -22.436 1.00 73.94 124 LEU A N 1
ATOM 931 C CA . LEU A 1 124 ? 9.806 -4.335 -22.002 1.00 73.94 124 LEU A CA 1
ATOM 932 C C . LEU A 1 124 ? 9.586 -4.836 -20.564 1.00 73.94 124 LEU A C 1
ATOM 934 O O . LEU A 1 124 ? 8.504 -4.649 -20.013 1.00 73.94 124 LEU A O 1
ATOM 938 N N . LEU A 1 125 ? 10.574 -5.462 -19.923 1.00 81.94 125 LEU A N 1
ATOM 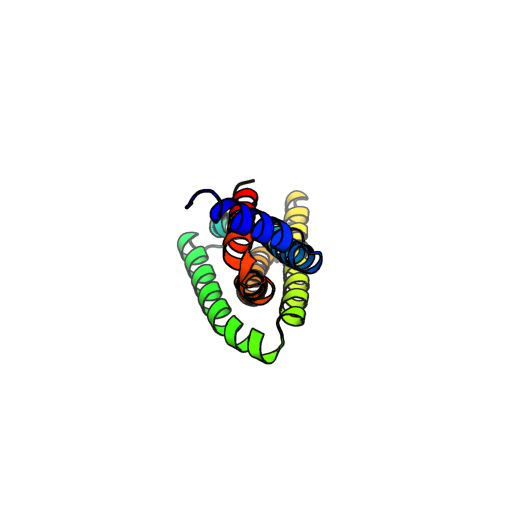939 C CA . LEU A 1 125 ? 10.412 -5.991 -18.565 1.00 81.94 125 LEU A CA 1
ATOM 940 C C . LEU A 1 125 ? 10.162 -4.893 -17.515 1.00 81.94 125 LEU A C 1
ATOM 942 O O . LEU A 1 125 ? 9.243 -5.073 -16.712 1.00 81.94 125 LEU A O 1
ATOM 946 N N . PRO A 1 126 ? 10.890 -3.756 -17.501 1.00 79.88 126 PRO A N 1
ATOM 947 C CA . PRO A 1 126 ? 10.617 -2.656 -16.571 1.00 79.88 126 PRO A CA 1
ATOM 948 C C . PRO A 1 126 ? 9.214 -2.097 -16.765 1.00 79.88 126 PRO A C 1
ATOM 950 O O . PRO A 1 126 ? 8.505 -1.838 -15.798 1.00 79.88 126 PRO A O 1
ATOM 953 N N . LEU A 1 127 ? 8.809 -1.978 -18.031 1.00 80.44 127 LEU A N 1
ATOM 954 C CA . LEU A 1 127 ? 7.507 -1.485 -18.453 1.00 80.44 127 LEU A CA 1
ATOM 955 C C . LEU A 1 127 ? 6.383 -2.330 -17.850 1.00 80.44 127 LEU A C 1
ATOM 957 O O . LEU A 1 127 ? 5.529 -1.827 -17.124 1.00 80.44 127 LEU A O 1
ATOM 961 N N . VAL A 1 128 ? 6.424 -3.636 -18.118 1.00 84.38 128 VAL A N 1
ATOM 962 C CA . VAL A 1 128 ? 5.425 -4.591 -17.633 1.00 84.38 128 VAL A CA 1
ATOM 963 C C . VAL A 1 128 ? 5.449 -4.663 -16.108 1.00 84.38 128 VAL A C 1
ATOM 965 O O . VAL A 1 128 ? 4.386 -4.692 -15.494 1.00 84.38 128 VAL A O 1
ATOM 968 N N . SER A 1 129 ? 6.632 -4.622 -15.488 1.00 88.06 129 SER A N 1
ATOM 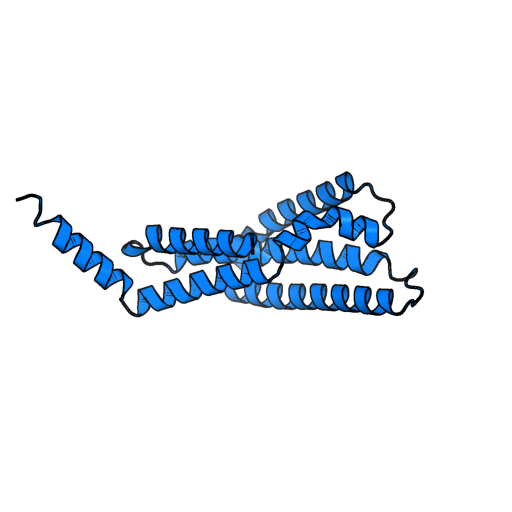969 C CA . SER A 1 129 ? 6.775 -4.662 -14.027 1.00 88.06 129 SER A CA 1
ATOM 970 C C . SER A 1 129 ? 6.136 -3.444 -13.358 1.00 88.06 129 SER A C 1
ATOM 972 O O . SER A 1 129 ? 5.429 -3.602 -12.368 1.00 88.06 129 SER A O 1
ATOM 974 N N . VAL A 1 130 ? 6.326 -2.240 -13.908 1.00 87.12 130 VAL A N 1
ATOM 975 C CA . VAL A 1 130 ? 5.721 -1.002 -13.388 1.00 87.12 130 VAL A CA 1
ATOM 976 C C . VAL A 1 130 ? 4.205 -1.002 -13.580 1.00 87.12 130 VAL A C 1
ATOM 978 O O . VAL A 1 130 ? 3.471 -0.711 -12.638 1.00 87.12 130 VAL A O 1
ATOM 981 N N . VAL A 1 131 ? 3.713 -1.371 -14.767 1.00 87.38 131 VAL A N 1
ATOM 982 C CA . VAL A 1 131 ? 2.264 -1.438 -15.031 1.00 87.38 131 VAL A CA 1
ATOM 983 C C . VAL A 1 131 ? 1.596 -2.453 -14.105 1.00 87.38 131 VAL A C 1
ATOM 985 O O . VAL A 1 131 ? 0.589 -2.141 -13.470 1.00 87.38 131 VAL A O 1
ATOM 988 N N . LEU A 1 132 ? 2.174 -3.651 -13.985 1.00 89.94 132 LEU A N 1
ATOM 989 C CA . LEU A 1 132 ? 1.662 -4.697 -13.106 1.00 89.94 132 LEU A CA 1
ATOM 990 C C . LEU A 1 132 ? 1.691 -4.250 -11.642 1.00 89.94 132 LEU A C 1
ATOM 992 O O . LEU A 1 132 ? 0.705 -4.439 -10.934 1.00 89.94 132 LEU A O 1
ATOM 996 N N . TYR A 1 133 ? 2.775 -3.604 -11.208 1.00 90.94 133 TYR A N 1
ATOM 997 C CA . TYR A 1 133 ? 2.889 -3.035 -9.869 1.00 90.94 133 TYR A CA 1
ATOM 998 C C . TYR A 1 133 ? 1.754 -2.044 -9.571 1.00 90.94 133 TYR A C 1
ATOM 1000 O O . TYR A 1 133 ? 1.094 -2.169 -8.541 1.00 90.94 133 TYR A O 1
ATOM 1008 N N . ILE A 1 134 ? 1.477 -1.104 -10.482 1.00 89.50 134 ILE A N 1
ATOM 1009 C CA . ILE A 1 134 ? 0.428 -0.087 -10.301 1.00 89.50 134 ILE A CA 1
ATOM 1010 C C . ILE A 1 134 ? -0.962 -0.726 -10.269 1.00 89.50 134 ILE A C 1
ATOM 1012 O O . ILE A 1 134 ? -1.772 -0.389 -9.407 1.00 89.50 134 ILE A O 1
ATOM 1016 N N . VAL A 1 135 ? -1.238 -1.680 -11.161 1.00 90.38 135 VAL A N 1
ATOM 1017 C CA . VAL A 1 135 ? -2.524 -2.394 -11.206 1.00 90.38 135 VAL A CA 1
ATOM 1018 C C . VAL A 1 135 ? -2.757 -3.189 -9.922 1.00 90.38 135 VAL A C 1
ATOM 1020 O O . VAL A 1 135 ? -3.823 -3.099 -9.318 1.00 90.38 135 VAL A O 1
ATOM 1023 N N . VAL A 1 136 ? -1.756 -3.939 -9.463 1.00 91.25 136 VAL A N 1
ATOM 1024 C CA . VAL A 1 136 ? -1.849 -4.737 -8.232 1.00 91.25 136 VAL A CA 1
ATOM 1025 C C . VAL A 1 136 ? -1.982 -3.836 -7.007 1.00 91.25 136 VAL A C 1
ATOM 1027 O O . VAL A 1 136 ? -2.806 -4.109 -6.130 1.00 91.25 136 VAL A O 1
ATOM 1030 N N . PHE A 1 137 ? -1.235 -2.730 -6.962 1.00 89.25 137 PHE A N 1
ATOM 1031 C CA . PHE A 1 137 ? -1.398 -1.715 -5.928 1.00 89.25 137 PHE A CA 1
ATOM 1032 C C . PHE A 1 137 ? -2.836 -1.185 -5.913 1.00 89.25 137 PHE A C 1
ATOM 1034 O O . PHE A 1 137 ? -3.469 -1.178 -4.861 1.00 89.25 137 PHE A O 1
ATOM 1041 N N . ALA A 1 138 ? -3.386 -0.814 -7.070 1.00 88.69 138 ALA A N 1
ATOM 1042 C CA . ALA A 1 138 ? -4.738 -0.273 -7.199 1.00 88.69 138 ALA A CA 1
ATOM 1043 C C . ALA A 1 138 ? -5.838 -1.260 -6.778 1.00 88.69 138 ALA A C 1
ATOM 1045 O O . ALA A 1 138 ? -6.890 -0.830 -6.302 1.00 88.69 138 ALA A O 1
ATOM 1046 N N . ILE A 1 139 ? -5.591 -2.567 -6.922 1.00 88.69 139 ILE A N 1
ATOM 1047 C CA . ILE A 1 139 ? -6.504 -3.628 -6.480 1.00 88.69 139 ILE A CA 1
ATOM 1048 C C . ILE A 1 139 ? -6.433 -3.829 -4.964 1.00 88.69 139 ILE A C 1
ATOM 1050 O O . ILE A 1 139 ? -7.463 -4.057 -4.335 1.00 88.69 139 ILE A O 1
ATOM 1054 N N . GLY A 1 140 ? -5.243 -3.771 -4.368 1.00 86.56 140 GLY A N 1
ATOM 1055 C CA . GLY A 1 140 ? -5.040 -4.109 -2.959 1.00 86.56 140 GLY A CA 1
ATOM 1056 C C . GLY A 1 140 ? -4.690 -2.908 -2.089 1.00 86.56 140 GLY A C 1
ATOM 1057 O O . GLY A 1 140 ? -5.526 -2.370 -1.363 1.00 86.56 140 GLY A O 1
ATOM 1058 N N . PHE A 1 141 ? -3.421 -2.507 -2.128 1.00 84.56 141 PHE A N 1
ATOM 1059 C CA . PHE A 1 141 ? -2.870 -1.483 -1.236 1.00 84.56 141 PHE A CA 1
ATOM 1060 C C . PHE A 1 141 ? -3.461 -0.087 -1.428 1.00 84.56 141 PHE A C 1
ATOM 1062 O O . PHE A 1 141 ? -3.342 0.726 -0.523 1.00 84.56 141 PHE A O 1
ATOM 1069 N N . GLY A 1 142 ? -4.096 0.200 -2.561 1.00 85.19 142 GLY A N 1
ATOM 1070 C CA . GLY A 1 142 ? -4.778 1.460 -2.820 1.00 85.19 142 GLY A CA 1
ATOM 1071 C C . GLY A 1 142 ? -5.961 1.651 -1.870 1.00 85.19 142 GLY A C 1
ATOM 1072 O O . GLY A 1 142 ? -5.871 2.488 -0.978 1.00 85.19 142 GLY A O 1
ATOM 1073 N N . PRO A 1 143 ? -7.057 0.889 -2.018 1.00 85.62 143 PRO A N 1
ATOM 1074 C CA . PRO A 1 143 ? -8.284 1.109 -1.250 1.00 85.62 143 PRO A CA 1
ATOM 1075 C C . PRO A 1 143 ? -8.299 0.454 0.138 1.00 85.62 143 PRO A C 1
ATOM 1077 O O . PRO A 1 143 ? -8.972 0.961 1.037 1.00 85.62 143 PRO A O 1
ATOM 1080 N N . ILE A 1 144 ? -7.578 -0.656 0.354 1.00 86.94 144 ILE A N 1
ATOM 1081 C CA . ILE A 1 144 ? -7.721 -1.429 1.598 1.00 86.94 144 ILE A CA 1
ATOM 1082 C C . ILE A 1 144 ? -7.268 -0.654 2.847 1.00 86.94 144 ILE A C 1
ATOM 1084 O O . ILE A 1 144 ? -8.019 -0.669 3.821 1.00 86.94 144 ILE A O 1
ATOM 1088 N N . PRO A 1 145 ? -6.116 0.048 2.879 1.00 86.38 145 PRO A N 1
ATOM 1089 C CA . PRO A 1 145 ? -5.716 0.826 4.054 1.00 86.38 145 PRO A CA 1
ATOM 1090 C C . PRO A 1 145 ? -6.743 1.900 4.440 1.00 86.38 145 PRO A C 1
ATOM 1092 O O . PRO A 1 145 ? -7.064 2.040 5.621 1.00 86.38 145 PRO A O 1
ATOM 1095 N N . TRP A 1 146 ? -7.311 2.606 3.455 1.00 85.69 146 TRP A N 1
ATOM 1096 C CA . TRP A 1 146 ? -8.349 3.626 3.665 1.00 85.69 146 TRP A CA 1
ATOM 1097 C C . TRP A 1 146 ? -9.669 3.042 4.160 1.00 85.69 146 TRP A C 1
ATOM 1099 O O . TRP A 1 146 ? -10.370 3.646 4.966 1.00 85.69 146 TRP A O 1
ATOM 1109 N N . MET A 1 147 ? -10.012 1.848 3.700 1.00 86.00 147 MET A N 1
ATOM 1110 C CA . MET A 1 147 ? -11.196 1.138 4.161 1.00 86.00 147 MET A CA 1
ATOM 1111 C C . MET A 1 147 ? -11.003 0.592 5.584 1.00 86.00 147 MET A C 1
ATOM 1113 O O . MET A 1 147 ? -11.871 0.750 6.439 1.00 86.00 147 MET A O 1
ATOM 1117 N N . MET A 1 148 ? -9.836 0.012 5.871 1.00 84.38 148 MET A N 1
ATOM 1118 C CA . MET A 1 148 ? -9.493 -0.548 7.182 1.00 84.38 148 MET A CA 1
ATOM 1119 C C . MET A 1 148 ? -9.385 0.536 8.260 1.00 84.38 148 MET A C 1
ATOM 1121 O O . MET A 1 148 ? -9.805 0.307 9.393 1.00 84.38 148 MET A O 1
ATOM 1125 N N . SER A 1 149 ? -8.896 1.735 7.923 1.00 80.56 149 SER A N 1
ATOM 1126 C CA . SER A 1 149 ? -8.929 2.875 8.849 1.00 80.56 149 SER A CA 1
ATOM 1127 C C . SER A 1 149 ? -10.365 3.242 9.239 1.00 80.56 149 SER A C 1
ATOM 1129 O O . SER A 1 149 ? -10.641 3.543 10.399 1.00 80.56 149 SER A O 1
ATOM 1131 N N . GLY A 1 150 ? -11.307 3.124 8.299 1.00 82.69 150 GLY A N 1
ATOM 1132 C CA . GLY A 1 150 ? -12.728 3.351 8.531 1.00 82.69 150 GLY A CA 1
ATOM 1133 C C . GLY A 1 150 ? -13.418 2.288 9.393 1.00 82.69 150 GLY A C 1
ATOM 1134 O O . GLY A 1 150 ? -14.390 2.615 10.077 1.00 82.69 150 GLY A O 1
ATOM 1135 N N . GLU A 1 151 ? -12.943 1.044 9.369 1.00 84.06 151 GLU A N 1
ATOM 1136 C CA . GLU A 1 151 ? -13.608 -0.102 10.008 1.00 84.06 151 GLU A CA 1
ATOM 1137 C C . GLU A 1 151 ? -13.034 -0.472 11.380 1.00 84.06 151 GLU A C 1
ATOM 1139 O O . GLU A 1 151 ? -13.778 -0.916 12.250 1.00 84.06 151 GLU A O 1
ATOM 1144 N N . ILE A 1 152 ? -11.726 -0.296 11.589 1.00 85.19 152 ILE A N 1
ATOM 1145 C CA . ILE A 1 152 ? -11.049 -0.734 12.822 1.00 85.19 152 ILE A CA 1
ATOM 1146 C C . ILE A 1 152 ? -11.100 0.360 13.901 1.00 85.19 152 ILE A C 1
ATOM 1148 O O . ILE A 1 152 ? -11.092 0.060 15.095 1.00 85.19 152 ILE A O 1
ATOM 1152 N N . LEU A 1 153 ? -11.157 1.639 13.513 1.00 84.06 153 LEU A N 1
ATOM 1153 C CA . LEU A 1 153 ? -11.157 2.738 14.476 1.00 84.06 153 LEU A CA 1
ATOM 1154 C C . LEU A 1 153 ? -12.514 2.857 15.203 1.00 84.06 153 LEU A C 1
ATOM 1156 O O . LEU A 1 153 ? -13.546 3.018 14.545 1.00 84.06 153 LEU A O 1
ATOM 1160 N N . PRO A 1 154 ? -12.527 2.866 16.554 1.00 81.00 154 PRO A N 1
ATOM 1161 C CA . PRO A 1 154 ? -13.728 3.130 17.338 1.00 81.00 154 PRO A CA 1
ATOM 1162 C C . PRO A 1 154 ? -14.373 4.469 16.946 1.00 81.00 154 PRO A C 1
ATOM 1164 O O . PRO A 1 154 ? -13.638 5.442 16.748 1.00 81.00 154 PRO A O 1
ATOM 1167 N N . PRO A 1 155 ? -15.717 4.576 16.906 1.00 81.56 155 PRO A N 1
ATOM 1168 C CA . PRO A 1 155 ? -16.416 5.795 16.482 1.00 81.56 155 PRO A CA 1
ATOM 1169 C C . PRO A 1 155 ? -15.965 7.052 17.234 1.00 81.56 155 PRO A C 1
ATOM 1171 O O . PRO A 1 155 ? -15.829 8.115 16.637 1.00 81.56 155 PRO A O 1
ATOM 1174 N N . GLU A 1 156 ? -15.664 6.898 18.524 1.00 81.00 156 GLU A N 1
ATOM 1175 C CA . GLU A 1 156 ? -15.187 7.957 19.416 1.00 81.00 156 GLU A CA 1
ATOM 1176 C C . GLU A 1 156 ? -13.885 8.598 18.927 1.00 81.00 156 GLU A C 1
ATOM 1178 O O . GLU A 1 156 ? -13.740 9.809 19.010 1.00 81.00 156 GLU A O 1
ATOM 1183 N N . ILE A 1 157 ? -12.944 7.804 18.405 1.00 80.06 157 ILE A N 1
ATOM 1184 C CA . ILE A 1 157 ? -11.602 8.270 18.024 1.00 80.06 157 ILE A CA 1
ATOM 1185 C C . ILE A 1 157 ? -11.387 8.303 16.512 1.00 80.06 157 ILE A C 1
ATOM 1187 O O . ILE A 1 157 ? -10.340 8.752 16.054 1.00 80.06 157 ILE A O 1
ATOM 1191 N N . LYS A 1 158 ? -12.364 7.840 15.727 1.00 82.25 158 LYS A N 1
ATOM 1192 C CA . LYS A 1 158 ? -12.265 7.682 14.275 1.00 82.25 158 LYS A CA 1
ATOM 1193 C C . LYS A 1 158 ? -11.879 8.977 13.570 1.00 82.25 158 LYS A C 1
ATOM 1195 O O . LYS A 1 158 ? -10.983 8.949 12.734 1.00 82.25 158 LYS A O 1
ATOM 1200 N N . GLY A 1 159 ? -12.484 10.110 13.932 1.00 83.06 159 GLY A N 1
ATOM 1201 C CA . GLY A 1 159 ? -12.162 11.406 13.321 1.00 83.06 159 GLY A CA 1
ATOM 1202 C C . GLY A 1 159 ? -10.694 11.804 13.511 1.00 83.06 159 GLY A C 1
ATOM 1203 O O . GLY A 1 159 ? -9.990 12.071 12.540 1.00 83.06 159 GLY A O 1
ATOM 1204 N N . VAL A 1 160 ? -10.206 11.766 14.754 1.00 83.81 160 VAL A N 1
ATOM 1205 C CA . VAL A 1 160 ? -8.816 12.131 15.079 1.00 83.81 160 VAL A CA 1
ATOM 1206 C C . VAL A 1 160 ? -7.825 11.083 14.572 1.00 83.81 160 VAL A C 1
ATOM 1208 O O . VAL A 1 160 ? -6.823 11.440 13.962 1.00 83.81 160 VAL A O 1
ATOM 1211 N N . GLY A 1 161 ? -8.112 9.793 14.755 1.00 82.44 161 GLY A N 1
ATOM 1212 C CA . GLY A 1 161 ? -7.255 8.697 14.299 1.00 82.44 161 GLY A CA 1
ATOM 1213 C C . GLY A 1 161 ? -7.079 8.675 12.782 1.00 82.44 161 GLY A C 1
ATOM 1214 O O . GLY A 1 161 ? -5.958 8.525 12.301 1.00 82.44 161 GLY A O 1
ATOM 1215 N N . THR A 1 162 ? -8.156 8.913 12.026 1.00 84.50 162 THR A N 1
ATOM 1216 C CA . THR A 1 162 ? -8.076 9.032 10.561 1.00 84.50 162 THR A CA 1
ATOM 1217 C C . THR A 1 162 ? -7.305 10.290 10.163 1.00 84.50 162 THR A C 1
ATOM 1219 O O . THR A 1 162 ? -6.482 10.228 9.257 1.00 84.50 162 THR A O 1
ATOM 1222 N N . GLY A 1 163 ? -7.492 11.413 10.867 1.00 86.00 163 GLY A N 1
ATOM 1223 C CA . GLY A 1 163 ? -6.720 12.638 10.639 1.00 86.00 163 GLY A CA 1
ATOM 1224 C C . GLY A 1 163 ? -5.211 12.451 10.842 1.00 86.00 163 GLY A C 1
ATOM 1225 O O . GLY A 1 163 ? -4.426 12.859 9.991 1.00 86.00 163 GLY A O 1
ATOM 1226 N N . ILE A 1 164 ? -4.800 11.772 11.920 1.00 87.25 164 ILE A N 1
ATOM 1227 C CA . ILE A 1 164 ? -3.388 11.435 12.177 1.00 87.25 164 ILE A CA 1
ATOM 1228 C C . ILE A 1 164 ? -2.854 10.503 11.084 1.00 87.25 164 ILE A C 1
ATOM 1230 O O . ILE A 1 164 ? -1.751 10.713 10.586 1.00 87.25 164 ILE A O 1
ATOM 1234 N N . ALA A 1 165 ? -3.636 9.498 10.680 1.00 85.56 165 ALA A N 1
ATOM 1235 C CA . ALA A 1 165 ? -3.252 8.575 9.617 1.00 85.56 165 ALA A CA 1
ATOM 1236 C C . ALA A 1 165 ? -3.050 9.289 8.272 1.00 85.56 165 ALA A C 1
ATOM 1238 O O . ALA A 1 165 ? -2.054 9.042 7.598 1.00 85.56 165 ALA A O 1
ATOM 1239 N N . VAL A 1 166 ? -3.939 10.222 7.919 1.00 86.00 166 VAL A N 1
ATOM 1240 C CA . VAL A 1 166 ? -3.808 11.081 6.733 1.00 86.00 166 VAL A CA 1
ATOM 1241 C C . VAL A 1 166 ? -2.557 11.951 6.831 1.00 86.00 166 VAL A C 1
ATOM 1243 O O . VAL A 1 166 ? -1.781 12.004 5.880 1.00 86.00 166 VAL A O 1
ATOM 1246 N N . ALA A 1 167 ? -2.336 12.612 7.969 1.00 88.19 167 ALA A N 1
ATOM 1247 C CA . ALA A 1 167 ? -1.170 13.468 8.172 1.00 88.19 167 ALA A CA 1
ATOM 1248 C C . ALA A 1 167 ? 0.142 12.684 8.017 1.00 88.19 167 ALA A C 1
ATOM 1250 O O . ALA A 1 167 ? 1.035 13.127 7.299 1.00 88.19 167 ALA A O 1
ATOM 1251 N N . LEU A 1 168 ? 0.229 11.492 8.618 1.00 87.25 168 LEU A N 1
ATOM 1252 C CA . LEU A 1 168 ? 1.381 10.602 8.473 1.00 87.25 168 LEU A CA 1
ATOM 1253 C C . LEU A 1 168 ? 1.553 10.137 7.022 1.00 87.25 168 LEU A C 1
ATOM 1255 O O . LEU A 1 168 ? 2.663 10.150 6.500 1.00 87.25 168 LEU A O 1
ATOM 1259 N N . ASN A 1 169 ? 0.455 9.763 6.362 1.00 87.88 169 ASN A N 1
ATOM 1260 C CA . ASN A 1 169 ? 0.466 9.321 4.973 1.00 87.88 169 ASN A CA 1
ATOM 1261 C C . ASN A 1 169 ? 1.036 10.394 4.035 1.00 87.88 169 ASN A C 1
ATOM 1263 O O . ASN A 1 169 ? 1.839 10.077 3.165 1.00 87.88 169 ASN A O 1
ATOM 1267 N N . TRP A 1 170 ? 0.648 11.658 4.201 1.00 85.69 170 TRP A N 1
ATOM 1268 C CA . TRP A 1 170 ? 1.195 12.752 3.394 1.00 85.69 170 TRP A CA 1
ATOM 1269 C C . TRP A 1 170 ? 2.618 13.121 3.797 1.00 85.69 170 TRP A C 1
ATOM 1271 O O . TRP A 1 170 ? 3.440 13.373 2.926 1.00 85.69 170 TRP A O 1
ATOM 1281 N N . PHE A 1 171 ? 2.942 13.099 5.090 1.00 87.81 171 PHE A N 1
ATOM 1282 C CA . PHE A 1 171 ? 4.306 13.344 5.556 1.00 87.81 171 PHE A CA 1
ATOM 1283 C C . PHE A 1 171 ? 5.308 12.364 4.922 1.00 87.81 171 PHE A C 1
ATOM 1285 O O . PHE A 1 171 ? 6.341 12.779 4.402 1.00 87.81 171 PHE A O 1
ATOM 1292 N N . LEU A 1 172 ? 4.955 11.076 4.882 1.00 83.75 172 LEU A N 1
ATOM 1293 C CA . LEU A 1 172 ? 5.753 10.033 4.232 1.00 83.75 172 LEU A CA 1
ATOM 1294 C C . LEU A 1 172 ? 5.717 10.098 2.702 1.00 83.75 172 LEU A C 1
ATOM 1296 O O . LEU A 1 172 ? 6.614 9.575 2.059 1.00 83.75 172 LEU A O 1
ATOM 1300 N N . ALA A 1 173 ? 4.691 10.705 2.104 1.00 79.12 173 ALA A N 1
ATOM 1301 C CA . ALA A 1 173 ? 4.626 10.866 0.653 1.00 79.12 173 ALA A CA 1
ATOM 1302 C C . ALA A 1 173 ? 5.682 11.845 0.119 1.00 79.12 173 ALA A C 1
ATOM 1304 O O . ALA A 1 173 ? 6.098 11.716 -1.030 1.00 79.12 173 ALA A O 1
ATOM 1305 N N . PHE A 1 174 ? 6.057 12.836 0.936 1.00 71.00 174 PHE A N 1
ATOM 1306 C CA . PHE A 1 174 ? 6.975 13.921 0.577 1.00 71.00 174 PHE A CA 1
ATOM 1307 C C . PHE A 1 174 ? 8.398 13.754 1.130 1.00 71.00 174 PHE A C 1
ATOM 1309 O O . PHE A 1 174 ? 9.248 14.589 0.827 1.00 71.00 174 PHE A O 1
ATOM 1316 N N . THR A 1 175 ? 8.642 12.725 1.946 1.00 61.09 175 THR A N 1
ATOM 1317 C CA . THR A 1 175 ? 9.968 12.394 2.495 1.00 61.09 175 THR A CA 1
ATOM 1318 C C . THR A 1 175 ? 10.629 11.333 1.629 1.00 61.09 175 THR A C 1
ATOM 1320 O O . THR A 1 175 ? 11.808 11.527 1.265 1.00 61.09 175 THR A O 1
#

Solvent-accessible surface area (backbone atoms only — not comparable to full-atom values): 9261 Å² total; per-residue (Å²): 128,69,76,69,58,53,58,56,49,52,53,51,48,54,49,54,51,68,31,69,68,44,42,52,33,46,50,51,38,42,50,43,36,47,52,49,40,73,68,42,54,66,59,50,65,74,41,41,34,58,52,40,49,75,37,67,50,90,64,54,43,69,59,51,46,50,52,49,51,52,47,28,54,54,26,40,63,49,18,61,62,47,40,76,71,63,35,64,68,54,43,41,52,55,29,50,54,54,37,51,50,25,52,50,54,38,51,51,50,55,54,44,51,74,70,69,52,88,54,79,91,50,38,61,52,51,51,53,27,51,50,51,33,47,30,39,34,26,41,16,59,53,54,48,45,65,50,48,43,67,69,58,37,52,81,92,47,30,68,60,52,48,49,52,36,51,52,51,38,52,53,56,66,76,106

Nearest PDB structures (foldseek):
  7spt-assembly1_A  TM=8.333E-01  e=3.694E-05  Homo sapiens
  6tha-assembly1_A  TM=8.257E-01  e=4.273E-04  Homo sapiens
  6m20-assembly3_C  TM=8.163E-01  e=4.064E-03  Plasmodium falciparum
  6rw3-assembly3_C  TM=7.214E-01  e=4.943E-03  Plasmodium falciparum